Protein AF-A0A2V5VI23-F1 (afdb_monomer_lite)

Foldseek 3Di:
DVPPQPAFDAPQVPPDDQQDQEDPLLVSLLVVLVVDQLVSSLVSCCGHPVLQDLDLDQVSPDQFDQPDCQDLRSVSSLNHLLNLLLSLLSNLLSYDPPRSSNNNSNSNSVNSLVSSVVSCPLPHPSNNVCSVVSNCCNVVSPPRDDDD

Radius of gyration: 15.1 Å; chains: 1; bounding box: 38×32×42 Å

Structure (mmCIF, N/CA/C/O backbone):
data_AF-A0A2V5VI23-F1
#
_entry.id   AF-A0A2V5VI23-F1
#
loop_
_atom_site.group_PDB
_atom_site.id
_atom_site.type_symbol
_atom_site.label_atom_id
_atom_site.label_alt_id
_atom_site.label_comp_id
_atom_site.label_asym_id
_atom_site.label_entity_id
_atom_site.label_seq_id
_atom_site.pdbx_PDB_ins_code
_atom_site.Cartn_x
_atom_site.Cartn_y
_atom_site.Cartn_z
_atom_site.occupancy
_atom_site.B_iso_or_equiv
_atom_site.auth_seq_id
_atom_site.auth_comp_id
_atom_site.auth_asym_id
_atom_site.auth_atom_id
_atom_site.pdbx_PDB_model_num
ATOM 1 N N . LYS A 1 1 ? -19.157 3.782 3.033 1.00 89.44 1 LYS A N 1
ATOM 2 C CA . LYS A 1 1 ? -19.953 2.873 3.896 1.00 89.44 1 LYS A CA 1
ATOM 3 C C . LYS A 1 1 ? -20.856 1.919 3.097 1.00 89.44 1 LYS A C 1
ATOM 5 O O . LYS A 1 1 ? -20.688 0.734 3.285 1.00 89.44 1 LYS A O 1
ATOM 10 N N . LYS A 1 2 ? -21.746 2.365 2.185 1.00 95.31 2 LYS A N 1
ATOM 11 C CA . LYS A 1 2 ? -22.664 1.463 1.431 1.00 95.31 2 LYS A CA 1
ATOM 12 C C . LYS A 1 2 ? -21.991 0.255 0.749 1.00 95.31 2 LYS A C 1
ATOM 14 O O . LYS A 1 2 ? -22.598 -0.804 0.726 1.00 95.31 2 LYS A O 1
ATOM 19 N N . PHE A 1 3 ? -20.805 0.447 0.171 1.00 95.25 3 PHE A N 1
ATOM 20 C CA . PHE A 1 3 ? -20.109 -0.589 -0.598 1.00 95.25 3 PHE A CA 1
ATOM 21 C C . PHE A 1 3 ? -19.237 -1.486 0.293 1.00 95.25 3 PHE A C 1
ATOM 23 O O . PHE A 1 3 ? -19.509 -2.667 0.371 1.00 95.25 3 PHE A O 1
ATOM 30 N N . PHE A 1 4 ? -18.296 -0.897 1.036 1.00 97.81 4 PHE A N 1
ATOM 31 C CA . PHE A 1 4 ? -17.210 -1.633 1.706 1.00 97.81 4 PHE A CA 1
ATOM 32 C C . PHE A 1 4 ? -17.412 -1.926 3.204 1.00 97.81 4 PHE A C 1
ATOM 34 O O . PHE A 1 4 ? -16.613 -2.604 3.835 1.00 97.81 4 PHE A O 1
ATOM 41 N N . LEU A 1 5 ? -18.449 -1.376 3.855 1.00 98.25 5 LEU A N 1
ATOM 42 C CA . LEU A 1 5 ? -18.560 -1.499 5.322 1.00 98.25 5 LEU A CA 1
ATOM 43 C C . LEU A 1 5 ? -18.788 -2.944 5.789 1.00 98.25 5 LEU A C 1
ATOM 45 O O . LEU A 1 5 ? -18.398 -3.285 6.900 1.00 98.25 5 LEU A O 1
ATOM 49 N N . ALA A 1 6 ? -19.457 -3.757 4.972 1.00 98.25 6 ALA A N 1
ATOM 50 C CA . ALA A 1 6 ? -19.799 -5.134 5.313 1.00 98.25 6 ALA A CA 1
ATOM 51 C C . ALA A 1 6 ? -18.728 -6.149 4.886 1.00 98.25 6 ALA A C 1
ATOM 53 O O . ALA A 1 6 ? -18.869 -7.327 5.219 1.00 98.25 6 ALA A O 1
ATOM 54 N N . ASP A 1 7 ? -17.697 -5.703 4.167 1.00 98.44 7 ASP A N 1
ATOM 55 C CA . ASP A 1 7 ? -16.679 -6.578 3.603 1.00 98.44 7 ASP A CA 1
ATOM 56 C C . ASP A 1 7 ? -15.751 -7.099 4.705 1.00 98.44 7 ASP A C 1
ATOM 58 O O . ASP A 1 7 ? -15.461 -6.417 5.695 1.00 98.44 7 ASP A O 1
ATOM 62 N N . LYS A 1 8 ? -15.334 -8.357 4.551 1.00 98.19 8 LYS A N 1
ATOM 63 C CA . LYS A 1 8 ? -14.523 -9.124 5.505 1.00 98.19 8 LYS A CA 1
ATOM 64 C C . LYS A 1 8 ? -13.570 -10.033 4.747 1.00 98.19 8 LYS A C 1
ATOM 66 O O . LYS A 1 8 ? -13.832 -10.338 3.586 1.00 98.19 8 LYS A O 1
ATOM 71 N N . ASP A 1 9 ? -12.521 -10.494 5.425 1.00 97.88 9 ASP A N 1
ATOM 72 C CA . ASP A 1 9 ? -11.604 -11.514 4.902 1.00 97.88 9 ASP A CA 1
ATOM 73 C C . ASP A 1 9 ? -11.100 -11.193 3.485 1.00 97.88 9 ASP A C 1
ATOM 75 O O . ASP A 1 9 ? -11.182 -12.023 2.576 1.00 97.88 9 ASP A O 1
ATOM 79 N N . CYS A 1 10 ? -10.593 -9.970 3.283 1.00 96.94 10 CYS A N 1
ATOM 80 C CA . CYS A 1 10 ? -10.121 -9.526 1.976 1.00 96.94 10 CYS A CA 1
ATOM 81 C C . CYS A 1 10 ? -9.128 -10.564 1.395 1.00 96.94 10 CYS A C 1
ATOM 83 O O . CYS A 1 10 ? -8.260 -11.065 2.129 1.00 96.94 10 CYS A O 1
ATOM 85 N N . PRO A 1 11 ? -9.233 -10.923 0.101 1.00 95.00 11 PRO A N 1
ATOM 86 C CA . PRO A 1 11 ? -8.475 -12.027 -0.485 1.00 95.00 11 PRO A CA 1
ATOM 87 C C . PRO A 1 11 ? -7.046 -11.605 -0.861 1.00 95.00 11 PRO A C 1
ATOM 89 O O . PRO A 1 11 ? -6.632 -11.718 -2.012 1.00 95.00 11 PRO A O 1
ATOM 92 N N . LEU A 1 12 ? -6.266 -11.136 0.118 1.00 94.00 12 LEU A N 1
ATOM 93 C CA . LEU A 1 12 ? -4.908 -10.619 -0.094 1.00 94.00 12 LEU A CA 1
ATOM 94 C C . LEU A 1 12 ? -3.972 -11.652 -0.743 1.00 94.00 12 LEU A C 1
ATOM 96 O O . LEU A 1 12 ? -3.056 -11.288 -1.471 1.00 94.00 12 LEU A O 1
ATOM 100 N N . SER A 1 13 ? -4.221 -12.947 -0.522 1.00 91.94 13 SER A N 1
ATOM 101 C CA . SER A 1 13 ? -3.451 -14.048 -1.115 1.00 91.94 13 SER A CA 1
ATOM 102 C C . SER A 1 13 ? -3.597 -14.173 -2.634 1.00 91.94 13 SER A C 1
ATO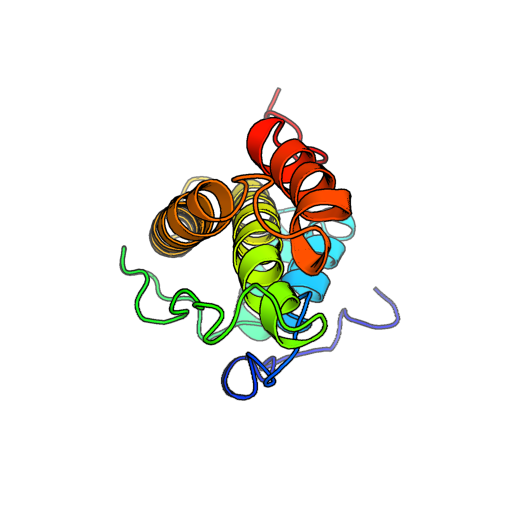M 104 O O . SER A 1 13 ? -2.850 -14.934 -3.245 1.00 91.94 13 SER A O 1
ATOM 106 N N . TYR A 1 14 ? -4.554 -13.470 -3.246 1.00 91.06 14 TYR A N 1
ATOM 107 C CA . TYR A 1 14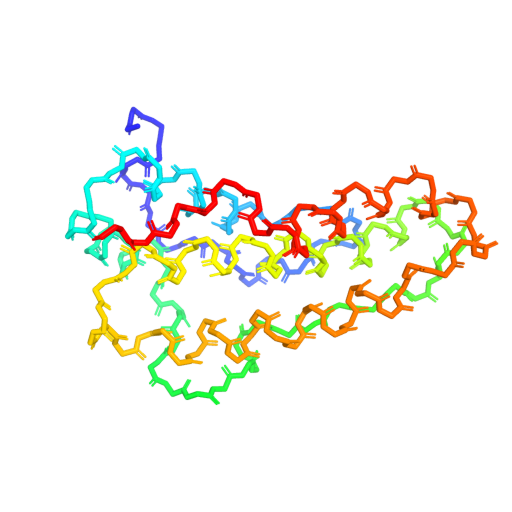 ? -4.703 -13.415 -4.703 1.00 91.06 14 TYR A CA 1
ATOM 108 C C . TYR A 1 14 ? -3.839 -12.313 -5.326 1.00 91.06 14 TYR A C 1
ATOM 110 O O . TYR A 1 14 ? -3.773 -12.212 -6.548 1.00 91.06 14 TYR A O 1
ATOM 118 N N . GLU A 1 15 ? -3.174 -11.500 -4.502 1.00 93.00 15 GLU A N 1
ATOM 119 C CA . GLU A 1 15 ? -2.296 -10.431 -4.946 1.00 93.00 15 GLU A CA 1
ATOM 120 C C . GLU A 1 15 ? -0.805 -10.797 -4.785 1.00 93.00 15 GLU A C 1
ATOM 122 O O . GLU A 1 15 ? -0.426 -11.469 -3.823 1.00 93.00 15 GLU A O 1
ATOM 127 N N . PRO A 1 16 ? 0.086 -10.259 -5.637 1.00 91.94 16 PRO A N 1
ATOM 128 C CA . PRO A 1 16 ? -0.225 -9.500 -6.848 1.00 91.94 16 PRO A CA 1
ATOM 129 C C . PRO A 1 16 ? -0.722 -10.415 -7.983 1.00 91.94 16 PRO A C 1
ATOM 131 O O . PRO A 1 16 ? -0.245 -11.539 -8.148 1.00 91.94 16 PRO A O 1
ATOM 134 N N . SER A 1 17 ? -1.620 -9.908 -8.822 1.00 83.19 17 SER A N 1
ATOM 135 C CA . SER A 1 17 ? -1.746 -10.379 -10.199 1.00 83.19 17 SER A CA 1
ATOM 136 C C . SER A 1 17 ? -0.511 -9.950 -11.005 1.00 83.19 17 SER A C 1
ATOM 138 O O . SER A 1 17 ? 0.203 -9.019 -10.630 1.00 83.19 17 SER A O 1
ATOM 140 N N . GLY A 1 18 ? -0.233 -10.630 -12.120 1.00 82.75 18 GLY A N 1
ATOM 141 C CA . GLY A 1 18 ? 1.007 -10.435 -12.884 1.00 82.75 18 GLY A CA 1
ATOM 142 C C . GLY A 1 18 ? 1.263 -9.010 -13.401 1.00 82.75 18 GLY A C 1
ATOM 143 O O . GLY A 1 18 ? 2.399 -8.707 -13.746 1.00 82.75 18 GLY A O 1
ATOM 144 N N . GLU A 1 19 ? 0.247 -8.143 -13.441 1.00 88.38 19 GLU A N 1
ATOM 145 C CA . GLU A 1 19 ? 0.343 -6.753 -13.920 1.00 88.38 19 GLU A CA 1
ATOM 146 C C . GLU A 1 19 ? -0.346 -5.746 -12.979 1.00 88.38 19 GLU A C 1
ATOM 148 O O . G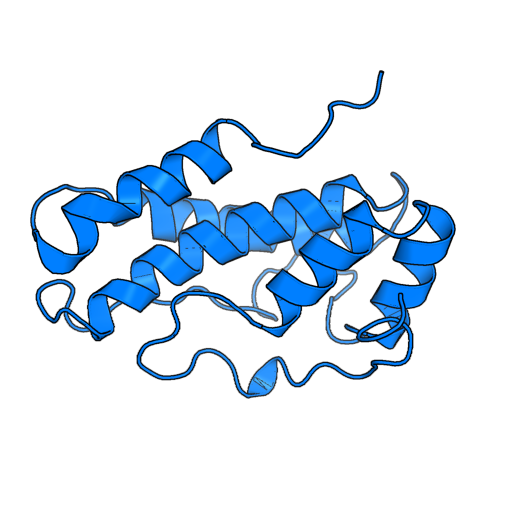LU A 1 19 ? -0.760 -4.664 -13.406 1.00 88.38 19 GLU A O 1
ATOM 153 N N . ASP A 1 20 ? -0.499 -6.102 -11.697 1.00 90.50 20 ASP A N 1
ATOM 154 C CA . ASP A 1 20 ? -1.161 -5.246 -10.712 1.00 90.50 20 ASP A CA 1
ATOM 155 C C . ASP A 1 20 ? -0.433 -3.918 -10.516 1.00 90.50 20 ASP A C 1
ATOM 157 O O . ASP A 1 20 ? 0.778 -3.854 -10.316 1.00 90.50 20 ASP A O 1
ATOM 161 N N . PHE A 1 21 ? -1.228 -2.853 -10.485 1.00 85.81 21 PHE A N 1
ATOM 162 C CA . PHE A 1 21 ? -0.780 -1.484 -10.240 1.00 85.81 21 PHE A CA 1
ATOM 163 C C . PHE A 1 21 ? -1.158 -0.980 -8.836 1.00 85.81 21 PHE A C 1
ATOM 165 O O . PHE A 1 21 ? -0.451 -0.186 -8.210 1.00 85.81 21 PHE A O 1
ATOM 172 N N . LEU A 1 22 ? -2.294 -1.461 -8.325 1.00 93.44 22 LEU A N 1
ATOM 173 C CA . LEU A 1 22 ? -2.811 -1.213 -6.982 1.00 93.44 22 LEU A CA 1
ATOM 174 C C . LEU A 1 22 ? -3.166 -2.549 -6.341 1.00 93.44 22 LEU A C 1
ATOM 176 O O . LEU A 1 22 ? -3.566 -3.477 -7.032 1.00 93.44 22 LEU A O 1
ATOM 180 N N . SER A 1 23 ? -3.087 -2.598 -5.016 1.00 96.56 23 SER A N 1
ATOM 181 C CA . SER A 1 23 ? -3.678 -3.662 -4.204 1.00 96.56 23 SER A CA 1
ATOM 182 C C . SER A 1 23 ? -5.150 -3.329 -3.935 1.00 96.56 23 SER A C 1
ATOM 184 O O . SER A 1 23 ? -5.394 -2.327 -3.255 1.00 96.56 23 SER A O 1
ATOM 186 N N . PRO A 1 24 ? -6.134 -4.105 -4.434 1.00 96.12 24 PRO A N 1
ATOM 187 C CA . PRO A 1 24 ? -7.540 -3.899 -4.092 1.00 96.12 24 PRO A CA 1
ATOM 188 C C . PRO A 1 24 ? -7.797 -3.911 -2.581 1.00 96.12 24 PRO A C 1
ATOM 190 O O . PRO A 1 24 ? -8.466 -3.007 -2.079 1.00 96.12 24 PRO A O 1
ATOM 193 N N . CYS A 1 25 ? -7.201 -4.860 -1.847 1.00 97.62 25 CYS A N 1
ATOM 194 C CA . CYS A 1 25 ? -7.333 -4.943 -0.392 1.00 97.62 25 CYS A CA 1
ATOM 195 C C . CYS A 1 25 ? -6.848 -3.661 0.303 1.00 97.62 25 CYS A C 1
ATOM 197 O O . CYS A 1 25 ? -7.565 -3.055 1.103 1.00 97.62 25 CYS A O 1
ATOM 199 N N . LEU A 1 26 ? -5.625 -3.215 -0.002 1.00 98.00 26 LEU A N 1
ATOM 200 C CA . LEU A 1 26 ? -5.063 -2.031 0.649 1.00 98.00 26 LEU A CA 1
ATOM 201 C C . LEU A 1 26 ? -5.739 -0.739 0.186 1.00 98.00 26 LEU A C 1
ATOM 203 O O . LEU A 1 26 ? -5.867 0.185 0.987 1.00 98.00 26 LEU A O 1
ATOM 207 N N . ALA A 1 27 ? -6.210 -0.671 -1.061 1.00 97.62 27 ALA A N 1
ATOM 208 C CA . ALA A 1 27 ? -6.961 0.475 -1.566 1.00 97.62 27 ALA A CA 1
ATOM 209 C C . ALA A 1 27 ? -8.302 0.633 -0.848 1.00 97.62 27 ALA A C 1
ATOM 211 O O . ALA A 1 27 ? -8.675 1.746 -0.472 1.00 97.62 27 ALA A O 1
ATOM 212 N N . GLU A 1 28 ? -9.008 -0.469 -0.603 1.00 98.44 28 GLU A N 1
ATOM 213 C CA . GLU A 1 28 ? -10.248 -0.448 0.163 1.00 98.44 28 GLU A CA 1
ATOM 214 C C . GLU A 1 28 ? -10.005 -0.003 1.608 1.00 98.44 28 GLU A C 1
ATOM 216 O O . GLU A 1 28 ? -10.671 0.918 2.093 1.00 98.44 28 GLU A O 1
ATOM 221 N N . ALA A 1 29 ? -8.997 -0.573 2.273 1.00 98.56 29 ALA A N 1
ATOM 222 C CA . ALA A 1 29 ? -8.619 -0.164 3.621 1.00 98.56 29 ALA A CA 1
ATOM 223 C C . ALA A 1 29 ? -8.183 1.316 3.688 1.00 98.56 29 ALA A C 1
ATOM 225 O O . ALA A 1 29 ? -8.595 2.037 4.604 1.00 98.56 29 ALA A O 1
ATOM 226 N N . ASP A 1 30 ? -7.420 1.811 2.704 1.00 97.94 30 ASP A N 1
ATOM 227 C CA . ASP A 1 30 ? -7.002 3.218 2.625 1.00 97.94 30 ASP A CA 1
ATOM 228 C C . ASP A 1 30 ? -8.180 4.179 2.380 1.00 97.94 30 ASP A C 1
ATOM 230 O O . ASP A 1 30 ? -8.204 5.295 2.908 1.00 97.94 30 ASP A O 1
ATOM 234 N N . VAL A 1 31 ? -9.199 3.760 1.627 1.00 97.38 31 VAL A N 1
ATOM 235 C CA . VAL A 1 31 ? -10.442 4.532 1.490 1.00 97.38 31 VAL A CA 1
ATOM 236 C C . VAL A 1 31 ? -11.228 4.506 2.798 1.00 97.38 31 VAL A C 1
ATOM 238 O O . VAL A 1 31 ? -11.692 5.552 3.262 1.00 97.38 31 VAL A O 1
ATOM 241 N N . MET A 1 32 ? -11.367 3.339 3.425 1.00 98.44 32 MET A N 1
ATOM 242 C CA . MET A 1 32 ? -12.198 3.174 4.616 1.00 98.44 32 MET A CA 1
ATOM 243 C C . MET A 1 32 ? -11.639 3.903 5.840 1.00 98.44 32 MET A C 1
ATOM 245 O O . MET A 1 32 ? -12.435 4.465 6.597 1.00 98.44 32 MET A O 1
ATOM 249 N N . ARG A 1 33 ? -10.313 4.063 5.975 1.00 97.62 33 ARG A N 1
ATOM 250 C CA . ARG A 1 33 ? -9.739 4.944 7.016 1.00 97.62 33 ARG A CA 1
ATOM 251 C C . ARG A 1 33 ? -10.134 6.417 6.884 1.00 97.62 33 ARG A C 1
ATOM 253 O O . ARG A 1 33 ? -10.041 7.160 7.853 1.00 97.62 33 ARG A O 1
ATOM 260 N N . ARG A 1 34 ? -10.538 6.869 5.689 1.00 95.88 34 ARG A N 1
ATOM 261 C CA . ARG A 1 34 ? -10.979 8.256 5.433 1.00 95.88 34 ARG A CA 1
ATOM 262 C C . ARG A 1 34 ? -12.476 8.436 5.690 1.00 95.88 34 ARG A C 1
ATOM 264 O O . ARG A 1 34 ? -12.954 9.564 5.756 1.00 95.88 34 ARG A O 1
ATOM 271 N N . VAL A 1 35 ? -13.218 7.332 5.779 1.00 96.88 35 VAL A N 1
ATOM 272 C CA . VAL A 1 35 ? -14.684 7.302 5.886 1.00 96.88 35 VAL A CA 1
ATOM 273 C C . VAL A 1 35 ? -15.146 6.983 7.307 1.00 96.88 35 VAL A C 1
ATOM 275 O O . VAL A 1 35 ? -16.208 7.450 7.723 1.00 96.88 35 VAL A O 1
ATOM 278 N N . LEU A 1 36 ? -14.394 6.154 8.030 1.00 97.31 36 LEU A N 1
ATOM 279 C CA . LEU A 1 36 ? -14.708 5.721 9.389 1.00 97.31 36 LEU A CA 1
ATOM 280 C C . LEU A 1 36 ? -13.958 6.565 10.423 1.00 97.31 36 LEU A C 1
ATOM 282 O O . LEU A 1 36 ? -12.863 7.061 10.166 1.00 97.31 36 LEU A O 1
ATOM 286 N N . PHE A 1 37 ? -14.535 6.699 11.618 1.00 95.94 37 PHE A N 1
ATOM 287 C CA . PHE A 1 37 ? -13.795 7.254 12.753 1.00 95.94 37 PHE A CA 1
ATOM 288 C C . PHE A 1 37 ? -12.686 6.284 13.193 1.00 95.94 37 PHE A C 1
ATOM 290 O O . PHE A 1 37 ? -12.871 5.077 13.044 1.00 95.94 37 PHE A O 1
ATOM 297 N N . PRO A 1 38 ? -11.572 6.754 13.790 1.00 94.75 38 PRO A N 1
ATOM 298 C CA . PRO A 1 38 ? -10.405 5.910 14.079 1.00 94.75 38 PRO A CA 1
ATOM 299 C C . PRO A 1 38 ? -10.712 4.608 14.837 1.00 94.75 38 PRO A C 1
ATOM 301 O O . PRO A 1 38 ? -10.241 3.541 14.453 1.00 94.75 38 PRO A O 1
ATOM 304 N N . ALA A 1 39 ? -11.557 4.665 15.872 1.00 96.06 39 ALA A N 1
ATOM 305 C CA . ALA A 1 39 ? -11.950 3.474 16.630 1.00 96.06 39 ALA A CA 1
ATOM 306 C C . ALA A 1 39 ? -12.809 2.498 15.800 1.00 96.06 39 ALA A C 1
ATOM 308 O O . ALA A 1 39 ? -12.585 1.292 15.843 1.00 96.06 39 ALA A O 1
ATOM 309 N N . GLU A 1 40 ? -13.753 3.019 15.005 1.00 98.00 40 GLU A N 1
ATOM 310 C CA . GLU A 1 40 ? -14.583 2.223 14.085 1.00 98.00 40 GLU A CA 1
ATOM 311 C C . GLU A 1 40 ? -13.710 1.571 13.001 1.00 98.00 40 GLU A C 1
ATOM 313 O O . GLU A 1 40 ? -13.870 0.388 12.710 1.00 98.00 40 GLU A O 1
ATOM 318 N N . PHE A 1 41 ? -12.742 2.314 12.455 1.00 98.56 41 PHE A N 1
ATOM 319 C CA . PHE A 1 41 ? -11.782 1.814 11.475 1.00 98.56 41 PHE A CA 1
ATOM 320 C C . PHE A 1 41 ? -10.909 0.696 12.044 1.00 98.56 41 PHE A C 1
ATOM 322 O O . PHE A 1 41 ? -10.759 -0.335 11.399 1.00 98.56 41 PHE A O 1
ATOM 329 N N . ALA A 1 42 ? -10.359 0.863 13.249 1.00 98.38 42 ALA A N 1
ATOM 330 C CA . ALA A 1 42 ? -9.496 -0.144 13.859 1.00 98.38 42 ALA A CA 1
ATOM 331 C C . ALA A 1 42 ? -10.227 -1.483 14.062 1.00 98.38 42 ALA A C 1
ATOM 333 O O . ALA A 1 42 ? -9.646 -2.541 13.788 1.00 98.38 42 ALA A O 1
ATOM 334 N N . SER A 1 43 ? -11.494 -1.436 14.493 1.00 98.38 43 SER A N 1
ATOM 335 C CA . SER A 1 43 ? -12.364 -2.612 14.601 1.00 98.38 43 SER A CA 1
ATOM 336 C C . SER A 1 43 ? -12.692 -3.208 13.234 1.00 98.38 43 SER A C 1
ATOM 338 O O . SER A 1 43 ? -12.484 -4.402 13.040 1.00 98.38 43 SER A O 1
ATOM 340 N N . TRP A 1 44 ? -13.125 -2.389 12.272 1.00 98.69 44 TRP A N 1
ATOM 341 C CA . TRP A 1 44 ? -13.448 -2.845 10.917 1.00 98.69 44 TRP A CA 1
ATOM 342 C C . TRP A 1 44 ? -12.240 -3.494 10.229 1.00 98.69 44 TRP A C 1
ATOM 344 O O . TRP A 1 44 ? -12.353 -4.597 9.707 1.00 98.69 44 TRP A O 1
ATOM 354 N N . LEU A 1 45 ? -11.052 -2.889 10.323 1.00 98.75 45 LEU A N 1
ATOM 355 C CA . LEU A 1 45 ? -9.821 -3.411 9.724 1.00 98.75 45 LEU A CA 1
ATOM 356 C C . LEU A 1 45 ? -9.453 -4.791 10.282 1.00 98.75 45 LEU A C 1
ATOM 358 O O . LEU A 1 45 ? -8.849 -5.592 9.579 1.00 98.75 45 LEU A O 1
ATOM 362 N N . LYS A 1 46 ? -9.800 -5.080 11.543 1.00 98.38 46 LYS A N 1
ATOM 363 C CA . LYS A 1 46 ? -9.547 -6.398 12.143 1.00 98.38 46 LYS A CA 1
ATOM 364 C C . LYS A 1 46 ? -10.387 -7.493 11.477 1.00 98.38 46 LYS A C 1
ATOM 366 O O . LYS A 1 46 ? -9.908 -8.612 11.352 1.00 98.38 46 LYS A O 1
ATOM 371 N N . GLU A 1 47 ? -11.618 -7.175 11.081 1.00 98.44 47 GLU A N 1
ATOM 372 C CA . GLU A 1 47 ? -12.510 -8.100 10.370 1.00 98.44 47 GLU A CA 1
ATOM 373 C C . GLU A 1 47 ? -12.206 -8.147 8.867 1.00 98.44 47 GLU A C 1
ATOM 375 O O . GLU A 1 47 ? -12.288 -9.205 8.249 1.00 98.44 47 GLU A O 1
ATOM 380 N N . PHE A 1 48 ? -11.831 -7.010 8.281 1.00 98.69 48 PHE A N 1
ATOM 381 C CA . PHE A 1 48 ? -11.531 -6.898 6.858 1.00 98.69 48 PHE A CA 1
ATOM 382 C C . PHE A 1 48 ? -10.177 -7.509 6.479 1.00 98.69 48 PHE A C 1
ATOM 384 O O . PHE A 1 48 ? -10.090 -8.245 5.501 1.00 98.69 48 PHE A O 1
ATOM 391 N N . MET A 1 49 ? -9.131 -7.248 7.268 1.00 98.06 49 MET A N 1
ATOM 392 C CA . MET A 1 49 ? -7.772 -7.751 7.042 1.00 98.06 49 MET A CA 1
ATOM 393 C C . MET A 1 49 ? -7.230 -8.478 8.283 1.00 98.06 49 MET A C 1
ATOM 395 O O . MET A 1 49 ? -6.303 -7.989 8.942 1.00 98.06 49 MET A O 1
ATOM 399 N N . PRO A 1 50 ? -7.771 -9.661 8.628 1.00 96.81 50 PRO A N 1
ATOM 400 C CA . PRO A 1 50 ? -7.289 -10.442 9.768 1.00 96.81 50 PRO A CA 1
ATOM 401 C C . PRO A 1 50 ? -5.851 -10.958 9.589 1.00 96.81 50 PRO A C 1
ATOM 403 O O . PRO A 1 50 ? -5.248 -11.430 10.550 1.00 96.81 50 PRO A O 1
ATOM 406 N N . GLN A 1 51 ? -5.293 -10.871 8.378 1.00 95.44 51 GLN A N 1
ATOM 407 C CA . GLN A 1 51 ? -3.952 -11.349 8.042 1.00 95.44 51 GLN A CA 1
ATOM 408 C C . GLN A 1 51 ? -2.836 -10.397 8.499 1.00 95.44 51 GLN A C 1
ATOM 410 O O . GLN A 1 51 ? -1.677 -10.805 8.498 1.00 95.44 51 GLN A O 1
ATOM 415 N N . ILE A 1 52 ? -3.152 -9.151 8.888 1.00 97.56 52 ILE A N 1
ATOM 416 C CA . ILE A 1 52 ? -2.146 -8.199 9.384 1.00 97.56 52 ILE A CA 1
ATOM 417 C C . ILE A 1 52 ? -1.598 -8.714 10.727 1.00 97.56 52 ILE A C 1
ATOM 419 O O . ILE A 1 52 ? -2.354 -8.782 11.704 1.00 97.56 52 ILE A O 1
ATOM 423 N N . PRO A 1 53 ? -0.300 -9.046 10.823 1.00 97.12 53 PRO A N 1
ATOM 424 C CA . PRO A 1 53 ? 0.259 -9.597 12.042 1.00 97.12 53 PRO A CA 1
ATOM 425 C C . PRO A 1 53 ? 0.483 -8.512 13.099 1.00 97.12 53 PRO A C 1
ATOM 427 O O . PRO A 1 53 ? 0.495 -7.311 12.832 1.00 97.12 53 PRO A O 1
ATOM 430 N N . THR A 1 54 ? 0.694 -8.954 14.335 1.00 95.94 54 THR A N 1
ATOM 431 C CA . THR A 1 54 ? 1.080 -8.098 15.470 1.00 95.94 54 THR A CA 1
ATOM 432 C C . THR A 1 54 ? 2.582 -8.138 15.759 1.00 95.94 54 THR A C 1
ATOM 434 O O . THR A 1 54 ? 3.070 -7.457 16.657 1.00 95.94 54 THR A O 1
ATOM 437 N N . THR A 1 55 ? 3.332 -8.940 15.003 1.00 93.50 55 THR A N 1
ATOM 438 C CA . THR A 1 55 ? 4.794 -9.015 15.055 1.00 93.50 55 THR A CA 1
ATOM 439 C C . THR A 1 55 ? 5.416 -8.074 14.025 1.00 93.50 55 THR A C 1
ATOM 441 O O . THR A 1 55 ? 4.869 -7.950 12.933 1.00 93.50 55 THR A O 1
ATOM 444 N N . PRO A 1 56 ? 6.571 -7.449 14.307 1.00 88.06 56 PRO A N 1
ATOM 445 C CA . PRO A 1 56 ? 7.223 -6.502 13.400 1.00 88.06 56 PRO A CA 1
ATOM 446 C C . PRO A 1 56 ? 7.945 -7.213 12.238 1.00 88.06 56 PRO A C 1
ATOM 448 O O . PRO A 1 56 ? 9.166 -7.142 12.124 1.00 88.06 56 PRO A O 1
ATOM 451 N N . ASN A 1 57 ? 7.208 -7.932 11.390 1.00 89.38 57 ASN A N 1
ATOM 452 C CA . ASN A 1 57 ? 7.723 -8.567 10.177 1.00 89.38 57 ASN A CA 1
ATOM 453 C C . ASN A 1 57 ? 6.987 -8.055 8.929 1.00 89.38 57 ASN A C 1
ATOM 455 O O . ASN A 1 57 ? 5.852 -7.586 9.006 1.00 89.38 57 ASN A O 1
ATOM 459 N N . ALA A 1 58 ? 7.663 -8.128 7.781 1.00 92.94 58 ALA A N 1
ATOM 460 C CA . ALA A 1 58 ? 7.107 -7.745 6.481 1.00 92.94 58 ALA A CA 1
ATOM 461 C C . ALA A 1 58 ? 6.688 -8.958 5.630 1.00 92.94 58 ALA A C 1
ATOM 463 O O . ALA A 1 58 ? 6.028 -8.795 4.612 1.00 92.94 58 ALA A O 1
ATOM 464 N N . ASP A 1 59 ? 7.031 -10.180 6.051 1.00 91.75 59 ASP A N 1
ATOM 465 C CA . ASP A 1 59 ? 6.895 -11.396 5.232 1.00 91.75 59 ASP A CA 1
ATOM 466 C C . ASP A 1 59 ? 5.442 -11.742 4.869 1.00 91.75 59 ASP A C 1
ATOM 468 O O . ASP A 1 59 ? 5.196 -12.430 3.881 1.00 91.75 59 ASP A O 1
ATOM 472 N N . TRP A 1 60 ? 4.471 -11.240 5.640 1.00 94.50 60 TRP A N 1
ATOM 473 C CA . TRP A 1 60 ? 3.041 -11.426 5.376 1.00 94.50 60 TRP A CA 1
ATOM 474 C C . TRP A 1 60 ? 2.561 -10.704 4.105 1.00 94.50 60 TRP A C 1
ATOM 476 O O . TRP A 1 60 ? 1.533 -11.084 3.547 1.00 94.50 60 TRP A O 1
ATOM 486 N N . LEU A 1 61 ? 3.303 -9.694 3.634 1.00 96.31 61 LEU A N 1
ATOM 487 C CA . LEU A 1 61 ? 3.075 -9.013 2.363 1.00 96.31 61 LEU A CA 1
ATOM 488 C C . LEU A 1 61 ? 4.427 -8.655 1.738 1.00 96.31 61 LEU A C 1
ATOM 490 O O . LEU A 1 61 ? 5.006 -7.599 1.983 1.00 96.31 61 LEU A O 1
ATOM 494 N N . SER A 1 62 ? 4.944 -9.583 0.939 1.00 95.06 62 SER A N 1
ATOM 495 C CA . SER A 1 62 ? 6.257 -9.444 0.311 1.00 95.06 62 SER A CA 1
ATOM 496 C C . SER A 1 62 ? 6.274 -8.370 -0.783 1.00 95.06 62 SER A C 1
ATOM 498 O O . SER A 1 62 ? 5.290 -8.153 -1.497 1.00 95.06 62 SER A O 1
ATOM 500 N N . VAL A 1 63 ? 7.434 -7.728 -0.947 1.00 96.06 63 VAL A N 1
ATOM 501 C CA . VAL A 1 63 ? 7.691 -6.800 -2.057 1.00 96.06 63 VAL A CA 1
ATOM 502 C C . VAL A 1 63 ? 7.631 -7.525 -3.396 1.00 96.06 63 VAL A C 1
ATOM 504 O O . VAL A 1 63 ? 7.968 -8.705 -3.498 1.00 96.06 63 VAL A O 1
ATOM 507 N N . THR A 1 64 ? 7.222 -6.803 -4.429 1.00 92.94 64 THR A N 1
ATOM 508 C CA . THR A 1 64 ? 7.228 -7.292 -5.808 1.00 92.94 64 THR A CA 1
ATOM 509 C C . THR A 1 64 ? 8.457 -6.771 -6.536 1.00 92.94 64 THR A C 1
ATOM 511 O O . THR A 1 64 ? 9.010 -5.741 -6.164 1.00 92.94 64 THR A O 1
ATOM 514 N N . VAL A 1 65 ? 8.910 -7.477 -7.565 1.00 89.31 65 VAL A N 1
ATOM 515 C CA . VAL A 1 65 ? 9.988 -7.013 -8.445 1.00 89.31 65 VAL A CA 1
ATOM 516 C C . VAL A 1 65 ? 9.508 -7.223 -9.867 1.00 89.31 65 VAL A C 1
ATOM 518 O O . VAL A 1 65 ? 9.069 -8.331 -10.186 1.00 89.31 65 VAL A O 1
ATOM 521 N N . SER A 1 66 ? 9.560 -6.184 -10.702 1.00 91.44 66 SER A N 1
ATOM 522 C CA . SER A 1 66 ? 9.277 -6.359 -12.124 1.00 91.44 66 SER A CA 1
ATOM 523 C C . SER A 1 66 ? 10.328 -7.287 -12.751 1.00 91.44 66 SER A C 1
ATOM 525 O O . SER A 1 66 ? 11.524 -6.995 -12.661 1.00 91.44 66 SER A O 1
ATOM 527 N N . PRO A 1 67 ? 9.929 -8.411 -13.376 1.00 91.81 67 PRO A N 1
ATOM 528 C CA . PRO A 1 67 ? 10.877 -9.282 -14.064 1.00 91.81 67 PRO A CA 1
ATOM 529 C C . PRO A 1 67 ? 11.404 -8.664 -15.370 1.00 91.81 67 PRO A C 1
ATOM 531 O O . PRO A 1 67 ? 12.467 -9.071 -15.832 1.00 91.81 67 PRO A O 1
ATOM 534 N N . ASP A 1 68 ? 10.688 -7.691 -15.943 1.00 92.31 68 ASP A N 1
ATOM 535 C CA . ASP A 1 68 ? 11.114 -6.904 -17.103 1.00 92.31 68 ASP A CA 1
ATOM 536 C C . ASP A 1 68 ? 10.564 -5.466 -16.993 1.00 92.31 68 ASP A C 1
ATOM 538 O O . ASP A 1 68 ? 9.413 -5.208 -17.351 1.00 92.31 68 ASP A O 1
ATOM 542 N N . PRO A 1 69 ? 11.357 -4.507 -16.484 1.00 87.81 69 PRO A N 1
ATOM 543 C CA . PRO A 1 69 ? 10.944 -3.106 -16.361 1.00 87.81 69 PRO A CA 1
ATOM 544 C C . PRO A 1 69 ? 10.733 -2.373 -17.697 1.00 87.81 69 PRO A C 1
ATOM 546 O O . PRO A 1 69 ? 10.204 -1.261 -17.693 1.00 87.81 69 PRO A O 1
ATOM 549 N N . SER A 1 70 ? 11.150 -2.964 -18.823 1.00 90.00 70 SER A N 1
ATOM 550 C CA . SER A 1 70 ? 10.911 -2.426 -20.168 1.00 90.00 70 SER A CA 1
ATOM 551 C C . SER A 1 70 ? 9.596 -2.910 -20.782 1.00 90.00 70 SER A C 1
ATOM 553 O O . SER A 1 70 ? 9.142 -2.355 -21.782 1.00 90.00 70 SER A O 1
ATOM 555 N N . ASP A 1 71 ? 8.952 -3.914 -20.181 1.00 93.69 71 ASP A N 1
ATOM 556 C CA . ASP A 1 71 ? 7.613 -4.334 -20.570 1.00 93.69 71 ASP A CA 1
ATOM 557 C C . ASP A 1 71 ? 6.558 -3.433 -19.892 1.00 93.69 71 ASP A C 1
ATOM 559 O O . ASP A 1 71 ? 6.554 -3.278 -18.664 1.00 93.69 71 ASP A O 1
ATOM 563 N N . PRO A 1 72 ? 5.618 -2.848 -20.660 1.00 86.88 72 PRO A N 1
ATOM 564 C CA . PRO A 1 72 ? 4.664 -1.874 -20.136 1.00 86.88 72 PRO A CA 1
ATOM 565 C C . PRO A 1 72 ? 3.668 -2.442 -19.119 1.00 86.88 72 PRO A C 1
ATOM 567 O O . PRO A 1 72 ? 3.096 -1.671 -18.355 1.00 86.88 72 PRO A O 1
ATOM 570 N N . LYS A 1 73 ? 3.439 -3.759 -19.091 1.00 90.00 73 LYS A N 1
ATOM 571 C CA . LYS A 1 73 ? 2.567 -4.412 -18.106 1.00 90.00 73 LYS A CA 1
ATOM 572 C C . LYS A 1 73 ? 3.342 -4.778 -16.851 1.00 90.00 73 LYS A C 1
ATOM 574 O O . LYS A 1 73 ? 2.858 -4.575 -15.742 1.00 90.00 73 LYS A O 1
ATOM 579 N N . LEU A 1 74 ? 4.550 -5.307 -17.016 1.00 91.62 74 LEU A N 1
ATOM 580 C CA . LEU A 1 74 ? 5.358 -5.788 -15.896 1.00 91.62 74 LEU A CA 1
ATOM 581 C C . LEU A 1 74 ? 5.944 -4.631 -15.076 1.00 91.62 74 LEU A C 1
ATOM 583 O O . LEU A 1 74 ? 6.021 -4.734 -13.850 1.00 91.62 74 LEU A O 1
ATOM 587 N N . ALA A 1 75 ? 6.226 -3.486 -15.709 1.00 90.69 75 ALA A N 1
ATOM 588 C CA . ALA A 1 75 ? 6.605 -2.243 -15.029 1.00 90.69 75 ALA A CA 1
ATOM 589 C C . ALA A 1 75 ? 5.573 -1.766 -13.981 1.00 90.69 75 ALA A C 1
ATOM 591 O O . ALA A 1 75 ? 5.917 -1.012 -13.067 1.00 90.69 75 ALA A O 1
ATOM 592 N N . HIS A 1 76 ? 4.313 -2.220 -14.047 1.00 92.69 76 HIS A N 1
ATOM 593 C CA . HIS A 1 76 ? 3.312 -1.919 -13.019 1.00 92.69 76 HIS A CA 1
ATOM 594 C C . HIS A 1 76 ? 3.711 -2.426 -11.628 1.00 92.69 76 HIS A C 1
ATOM 596 O O . HIS A 1 76 ? 3.409 -1.761 -10.635 1.00 92.69 76 HIS A O 1
ATOM 602 N N . LEU A 1 77 ? 4.434 -3.549 -11.543 1.00 93.19 77 LEU A N 1
ATOM 603 C CA . LEU A 1 77 ? 4.821 -4.164 -10.271 1.00 93.19 77 LEU A CA 1
ATOM 604 C C . LEU A 1 77 ? 5.768 -3.282 -9.446 1.00 93.19 77 LEU A C 1
ATOM 606 O O . LEU A 1 77 ? 5.778 -3.373 -8.215 1.00 93.19 77 LEU A O 1
ATOM 610 N N . ASP A 1 78 ? 6.522 -2.396 -10.093 1.00 90.12 78 ASP A N 1
ATOM 611 C CA . ASP A 1 78 ? 7.352 -1.408 -9.402 1.00 90.12 78 ASP A CA 1
ATOM 612 C C . ASP A 1 78 ? 6.487 -0.303 -8.778 1.00 90.12 78 ASP A C 1
ATOM 614 O O . ASP A 1 78 ? 6.695 0.110 -7.632 1.00 90.12 78 ASP A O 1
ATOM 618 N N . GLY A 1 79 ? 5.437 0.115 -9.489 1.00 92.62 79 GLY A N 1
ATOM 619 C CA . GLY A 1 79 ? 4.437 1.053 -8.980 1.00 92.62 79 GLY A CA 1
ATOM 620 C C . GLY A 1 79 ? 3.568 0.478 -7.882 1.00 92.62 79 GLY A C 1
ATOM 621 O O . GLY A 1 79 ? 3.199 1.203 -6.957 1.00 92.62 79 GLY A O 1
ATOM 622 N N . LEU A 1 80 ? 3.293 -0.824 -7.940 1.00 96.12 80 LEU A N 1
ATOM 623 C CA . LEU A 1 80 ? 2.570 -1.532 -6.897 1.00 96.12 80 LEU A CA 1
ATOM 624 C C . LEU A 1 80 ? 3.282 -1.410 -5.550 1.00 96.12 80 LEU A C 1
ATOM 626 O O . LEU A 1 80 ? 2.632 -1.168 -4.538 1.00 96.12 80 LEU A O 1
ATOM 630 N N . ASN A 1 81 ? 4.614 -1.501 -5.512 1.00 96.81 81 ASN A N 1
ATOM 631 C CA . ASN A 1 81 ? 5.354 -1.264 -4.272 1.00 96.81 81 ASN A CA 1
ATOM 632 C C . ASN A 1 81 ? 5.131 0.161 -3.741 1.00 96.81 81 ASN A C 1
ATOM 634 O O . ASN A 1 81 ? 4.846 0.341 -2.558 1.00 96.81 81 ASN A O 1
ATOM 638 N N . LEU A 1 82 ? 5.210 1.181 -4.602 1.00 96.50 82 LEU A N 1
ATOM 639 C CA . LEU A 1 82 ? 4.987 2.571 -4.188 1.00 96.50 82 LEU A CA 1
ATOM 640 C C . LEU A 1 82 ? 3.563 2.791 -3.661 1.00 96.50 82 LEU A C 1
ATOM 642 O O . LEU A 1 82 ? 3.378 3.425 -2.619 1.00 96.50 82 LEU A O 1
ATOM 646 N N . SER A 1 83 ? 2.558 2.259 -4.361 1.00 96.44 83 SER A N 1
ATOM 647 C CA . SER A 1 83 ? 1.157 2.401 -3.970 1.00 96.44 83 SER A CA 1
ATOM 648 C C . SER A 1 83 ? 0.854 1.643 -2.676 1.00 96.44 83 SER A C 1
ATOM 650 O O . SER A 1 83 ? 0.229 2.212 -1.778 1.00 96.44 83 SER A O 1
ATOM 652 N N . ARG A 1 84 ? 1.366 0.414 -2.514 1.00 97.75 84 ARG A N 1
ATOM 653 C CA . ARG A 1 84 ? 1.266 -0.359 -1.266 1.00 97.75 84 ARG A CA 1
ATOM 654 C C . ARG A 1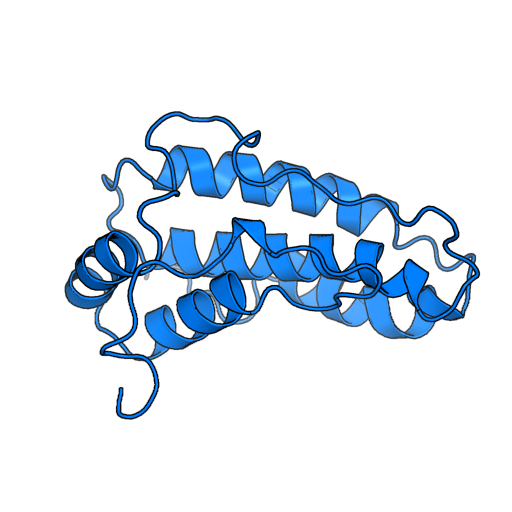 84 ? 1.904 0.376 -0.099 1.00 97.75 84 ARG A C 1
ATOM 656 O O . ARG A 1 84 ? 1.249 0.531 0.925 1.00 97.75 84 ARG A O 1
ATOM 663 N N . ALA A 1 85 ? 3.127 0.884 -0.253 1.00 98.06 85 ALA A N 1
ATOM 664 C CA . ALA A 1 85 ? 3.799 1.640 0.803 1.00 98.06 85 ALA A CA 1
ATOM 665 C C . ALA A 1 85 ? 2.968 2.851 1.252 1.00 98.06 85 ALA A C 1
ATOM 667 O O . ALA A 1 85 ? 2.747 3.045 2.446 1.00 98.06 85 ALA A O 1
ATOM 668 N N . TRP A 1 86 ? 2.442 3.627 0.299 1.00 97.62 86 TRP A N 1
ATOM 669 C CA . TRP A 1 86 ? 1.642 4.814 0.602 1.00 97.62 86 TRP A CA 1
ATOM 670 C C . TRP A 1 86 ? 0.340 4.465 1.335 1.00 97.62 86 TRP A C 1
ATOM 672 O O . TRP A 1 86 ? -0.003 5.100 2.334 1.00 97.62 86 TRP A O 1
ATOM 682 N N . MET A 1 87 ? -0.363 3.427 0.878 1.00 98.06 87 MET A N 1
ATOM 683 C CA . MET A 1 87 ? -1.603 2.969 1.509 1.00 98.06 87 MET A CA 1
ATOM 684 C C . MET A 1 87 ? -1.352 2.358 2.892 1.00 98.06 87 MET A C 1
ATOM 686 O O . MET A 1 87 ? -2.111 2.633 3.816 1.00 98.06 87 MET A O 1
ATOM 690 N N . LEU A 1 88 ? -0.269 1.596 3.078 1.00 98.38 88 LEU A N 1
ATOM 691 C CA . LEU A 1 88 ? 0.123 1.037 4.378 1.00 98.38 88 LEU A CA 1
ATOM 692 C C . LEU A 1 88 ? 0.446 2.138 5.399 1.00 98.38 88 LEU A C 1
ATOM 694 O O . LEU A 1 88 ? -0.009 2.058 6.542 1.00 98.38 88 LEU A O 1
ATOM 698 N N . GLU A 1 89 ? 1.163 3.194 4.997 1.00 98.00 89 GLU A N 1
ATOM 699 C CA . GLU A 1 89 ? 1.389 4.374 5.847 1.00 98.00 89 GLU A CA 1
ATOM 700 C C . GLU A 1 89 ? 0.069 5.065 6.204 1.00 98.00 89 GLU A C 1
ATOM 702 O O . GLU A 1 89 ? -0.161 5.422 7.363 1.00 98.00 89 GLU A O 1
ATOM 707 N N . GLY A 1 90 ? -0.834 5.188 5.229 1.00 97.69 90 GLY A N 1
ATOM 708 C CA . GLY A 1 90 ? -2.183 5.695 5.439 1.00 97.69 90 GLY A CA 1
ATOM 709 C C . GLY A 1 90 ? -2.947 4.882 6.482 1.00 97.69 90 GLY A C 1
ATOM 710 O O . GLY A 1 90 ? -3.426 5.441 7.470 1.00 97.69 90 GLY A O 1
ATOM 711 N N . ILE A 1 91 ? -3.042 3.568 6.295 1.00 98.19 91 ILE A N 1
ATOM 712 C CA . ILE A 1 91 ? -3.733 2.639 7.199 1.00 98.19 91 ILE A CA 1
ATOM 713 C C . ILE A 1 91 ? -3.146 2.723 8.611 1.00 98.19 91 ILE A C 1
ATOM 715 O O . ILE A 1 91 ? -3.893 2.921 9.568 1.00 98.19 91 ILE A O 1
ATOM 719 N N . SER A 1 92 ? -1.818 2.652 8.742 1.00 97.69 92 SER A N 1
ATOM 720 C CA . SER A 1 92 ? -1.123 2.741 10.034 1.00 97.69 92 SER A CA 1
ATOM 721 C C . SER A 1 92 ? -1.410 4.064 10.756 1.00 97.69 92 SER A C 1
ATOM 723 O O . SER A 1 92 ? -1.629 4.080 11.968 1.00 97.69 92 SER A O 1
ATOM 725 N N . SER A 1 93 ? -1.499 5.180 10.018 1.00 96.69 93 SER A N 1
ATOM 726 C CA . SER A 1 93 ? -1.773 6.508 10.590 1.00 96.69 93 SER A CA 1
ATOM 727 C C . SER A 1 93 ? -3.150 6.637 11.252 1.00 96.69 93 SER A C 1
ATOM 729 O O . SER A 1 93 ? -3.309 7.439 12.169 1.00 96.69 93 SER A O 1
ATOM 731 N N . ALA A 1 94 ? -4.132 5.843 10.815 1.00 96.94 94 ALA A N 1
ATOM 732 C CA . ALA A 1 94 ? -5.505 5.888 11.315 1.00 96.94 94 ALA A CA 1
ATOM 733 C C . ALA A 1 94 ? -5.765 4.939 12.498 1.00 96.94 94 ALA A C 1
ATOM 735 O O . ALA A 1 94 ? -6.853 4.968 13.075 1.00 96.94 94 ALA A O 1
ATOM 736 N N . LEU A 1 95 ? -4.788 4.104 12.865 1.00 97.50 95 LEU A N 1
ATOM 737 C CA . LEU A 1 95 ? -4.885 3.217 14.022 1.00 97.50 95 LEU A CA 1
ATOM 738 C C . LEU A 1 95 ? -4.529 3.947 15.331 1.00 97.50 95 LEU A C 1
ATOM 740 O O . LEU A 1 95 ? -3.673 4.834 15.314 1.00 97.50 95 LEU A O 1
ATOM 744 N N . PRO A 1 96 ? -5.111 3.557 16.482 1.00 95.81 96 PRO A N 1
ATOM 745 C CA . PRO A 1 96 ? -4.659 4.002 17.804 1.00 95.81 96 PRO A CA 1
ATOM 746 C C . PRO A 1 96 ? -3.153 3.798 18.000 1.00 95.81 96 PRO A C 1
ATOM 748 O O . PRO A 1 96 ? -2.587 2.852 17.461 1.00 95.81 96 PRO A O 1
ATOM 751 N N . ALA A 1 97 ? -2.486 4.671 18.759 1.00 94.50 97 ALA A N 1
ATOM 752 C CA . ALA A 1 97 ? -1.026 4.631 18.915 1.00 94.50 97 ALA A CA 1
ATOM 753 C C . ALA A 1 97 ? -0.499 3.311 19.516 1.00 94.50 97 ALA A C 1
ATOM 755 O O . ALA A 1 97 ? 0.635 2.926 19.240 1.00 94.50 97 ALA A O 1
ATOM 756 N N . ASP A 1 98 ? -1.326 2.627 20.303 1.00 95.44 98 ASP A N 1
ATOM 757 C CA . ASP A 1 98 ? -1.068 1.347 20.961 1.00 95.44 98 ASP A CA 1
ATOM 758 C C . ASP A 1 98 ? -1.587 0.129 20.174 1.00 95.44 98 ASP A C 1
ATOM 760 O O . ASP A 1 98 ? -1.483 -1.000 20.656 1.00 95.44 98 ASP A O 1
ATOM 764 N N . ASP A 1 99 ? -2.119 0.317 18.958 1.00 97.69 99 ASP A N 1
ATOM 765 C CA . ASP A 1 99 ? -2.581 -0.802 18.136 1.00 97.69 99 ASP A CA 1
ATOM 766 C C . ASP A 1 99 ? -1.392 -1.699 17.734 1.00 97.69 99 ASP A C 1
ATOM 768 O O . ASP A 1 99 ? -0.453 -1.234 17.070 1.00 97.69 99 ASP A O 1
ATOM 772 N N . PRO A 1 100 ? -1.415 -2.997 18.087 1.00 97.12 100 PRO A N 1
ATOM 773 C CA . PRO A 1 100 ? -0.267 -3.884 17.914 1.00 97.12 100 PRO A CA 1
ATOM 774 C C . PRO A 1 100 ? 0.081 -4.153 16.442 1.00 97.12 100 PRO A C 1
ATOM 776 O O . PRO A 1 100 ? 1.197 -4.571 16.143 1.00 97.12 100 PRO A O 1
ATOM 779 N N . ARG A 1 101 ? -0.836 -3.889 15.501 1.00 98.19 101 ARG A N 1
ATOM 780 C CA . ARG A 1 101 ? -0.599 -4.071 14.059 1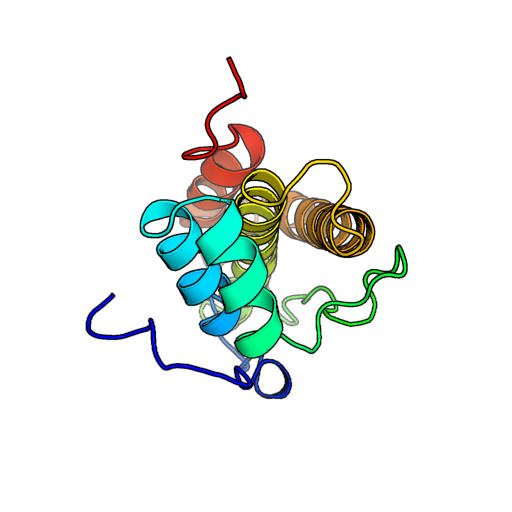.00 98.19 101 ARG A CA 1
ATOM 781 C C . ARG A 1 101 ? 0.310 -3.000 13.462 1.00 98.19 101 ARG A C 1
ATOM 783 O O . ARG A 1 101 ? 0.884 -3.207 12.394 1.00 98.19 101 ARG A O 1
ATOM 790 N N . ARG A 1 102 ? 0.470 -1.851 14.134 1.00 98.12 102 ARG A N 1
ATOM 791 C CA . ARG A 1 102 ? 1.256 -0.715 13.620 1.00 98.12 102 ARG A CA 1
ATOM 792 C C . ARG A 1 102 ? 2.695 -1.096 13.303 1.00 98.12 102 ARG A C 1
ATOM 794 O O . ARG A 1 102 ? 3.227 -0.643 12.298 1.00 98.12 102 ARG A O 1
ATOM 801 N N . ALA A 1 103 ? 3.310 -1.946 14.125 1.00 97.00 103 ALA A N 1
ATOM 802 C CA . ALA A 1 103 ? 4.694 -2.360 13.925 1.00 97.00 103 ALA A CA 1
ATOM 803 C C . ALA A 1 103 ? 4.878 -3.174 12.630 1.00 97.00 103 ALA A C 1
ATOM 805 O O . ALA A 1 103 ? 5.804 -2.904 11.867 1.00 97.00 103 ALA A O 1
ATOM 806 N N . ALA A 1 104 ? 3.966 -4.111 12.350 1.00 98.12 104 ALA A N 1
ATOM 807 C CA . ALA A 1 104 ? 3.953 -4.872 11.102 1.00 98.12 104 ALA A CA 1
ATOM 808 C C . ALA A 1 104 ? 3.706 -3.967 9.890 1.00 98.12 104 ALA A C 1
ATOM 810 O O . ALA A 1 104 ? 4.452 -4.017 8.912 1.00 98.12 104 ALA A O 1
ATOM 811 N N . LEU A 1 105 ? 2.691 -3.099 9.971 1.00 98.50 105 LEU A N 1
ATOM 812 C CA . LEU A 1 105 ? 2.338 -2.168 8.897 1.00 98.50 105 LEU A CA 1
ATOM 813 C C . LEU A 1 105 ? 3.509 -1.249 8.540 1.00 98.50 105 LEU A C 1
ATOM 815 O O . LEU A 1 105 ? 3.825 -1.114 7.362 1.00 98.50 105 LEU A O 1
ATOM 819 N N . SER A 1 106 ? 4.189 -0.676 9.537 1.00 97.69 106 SER A N 1
ATOM 820 C CA . SER A 1 106 ? 5.356 0.183 9.312 1.00 97.69 106 SER A CA 1
ATOM 821 C C . SER A 1 106 ? 6.530 -0.583 8.698 1.00 97.69 106 SER A C 1
ATOM 823 O O . SER A 1 106 ? 7.091 -0.130 7.706 1.00 97.69 106 SER A O 1
ATOM 825 N N . ALA A 1 107 ? 6.868 -1.771 9.217 1.00 98.00 107 ALA A N 1
ATOM 826 C CA . ALA A 1 107 ? 7.957 -2.583 8.663 1.00 98.00 107 ALA A CA 1
ATOM 827 C C . ALA A 1 107 ? 7.708 -2.967 7.192 1.00 98.00 107 ALA A C 1
ATOM 829 O O . ALA A 1 107 ? 8.620 -2.944 6.362 1.00 98.00 107 ALA A O 1
ATOM 830 N N . THR A 1 108 ? 6.454 -3.283 6.869 1.00 98.44 108 THR A N 1
ATOM 831 C CA . THR A 1 108 ? 6.009 -3.654 5.519 1.00 98.44 108 THR A CA 1
ATOM 832 C C . THR A 1 108 ? 6.007 -2.442 4.588 1.00 98.44 108 THR A C 1
ATOM 834 O O . THR A 1 108 ? 6.531 -2.514 3.475 1.00 98.44 108 THR A O 1
ATOM 837 N N . ALA A 1 109 ? 5.497 -1.298 5.059 1.00 98.38 109 ALA A N 1
ATOM 838 C CA . ALA A 1 109 ? 5.533 -0.040 4.321 1.00 98.38 109 ALA A CA 1
ATOM 839 C C . ALA A 1 109 ? 6.971 0.364 3.975 1.00 98.38 109 ALA A C 1
ATOM 841 O O . ALA A 1 109 ? 7.248 0.703 2.828 1.00 98.38 109 ALA A O 1
ATOM 842 N N . ASP A 1 110 ? 7.899 0.245 4.928 1.00 98.00 110 ASP A N 1
ATOM 843 C CA . ASP A 1 110 ? 9.314 0.550 4.723 1.00 98.00 110 ASP A CA 1
ATOM 844 C C . ASP A 1 110 ? 9.971 -0.372 3.687 1.00 98.00 110 ASP A C 1
ATOM 846 O O . ASP A 1 110 ? 10.782 0.083 2.875 1.00 98.00 110 ASP A O 1
ATOM 850 N N . ALA A 1 111 ? 9.634 -1.667 3.688 1.00 98.12 111 ALA A N 1
ATOM 851 C CA . ALA A 1 111 ? 10.138 -2.617 2.698 1.00 98.12 111 ALA A CA 1
ATOM 852 C C . ALA A 1 111 ? 9.683 -2.246 1.277 1.00 98.12 111 ALA A C 1
ATOM 854 O O . ALA A 1 111 ? 10.521 -2.096 0.383 1.00 98.12 111 ALA A O 1
ATOM 855 N N . HIS A 1 112 ? 8.382 -2.010 1.088 1.00 98.00 112 HIS A N 1
ATOM 856 C CA . HIS A 1 112 ? 7.831 -1.583 -0.199 1.00 98.00 112 HIS A CA 1
ATOM 857 C C . HIS A 1 112 ? 8.324 -0.194 -0.621 1.00 98.00 112 HIS A C 1
ATOM 859 O O . HIS A 1 112 ? 8.633 0.010 -1.791 1.00 98.00 112 HIS A O 1
ATOM 865 N N . ARG A 1 113 ? 8.469 0.752 0.317 1.00 97.62 113 ARG A N 1
ATOM 866 C CA . ARG A 1 113 ? 9.017 2.092 0.059 1.00 97.62 113 ARG A CA 1
ATOM 867 C C . ARG A 1 113 ? 10.423 1.998 -0.521 1.00 97.62 113 ARG A C 1
ATOM 869 O O . ARG A 1 113 ? 10.704 2.653 -1.520 1.00 97.62 113 ARG A O 1
ATOM 876 N N . ARG A 1 114 ? 11.300 1.186 0.081 1.00 97.31 114 ARG A N 1
ATOM 877 C CA . ARG A 1 114 ? 12.667 0.988 -0.424 1.00 97.31 114 ARG A CA 1
ATOM 878 C C . ARG A 1 114 ? 12.670 0.384 -1.827 1.00 97.31 114 ARG A C 1
ATOM 880 O O . ARG A 1 114 ? 13.357 0.916 -2.692 1.00 97.31 114 ARG A O 1
ATOM 887 N N . ALA A 1 115 ? 11.898 -0.681 -2.049 1.00 96.25 115 ALA A N 1
ATOM 888 C CA . ALA A 1 115 ? 11.827 -1.349 -3.349 1.00 96.25 115 ALA A CA 1
ATOM 889 C C . ALA A 1 115 ? 11.264 -0.424 -4.440 1.00 96.25 115 ALA A C 1
ATOM 891 O O . ALA A 1 115 ? 11.889 -0.234 -5.478 1.00 96.25 115 ALA A O 1
ATOM 892 N N . GLY A 1 116 ? 10.126 0.219 -4.173 1.00 94.62 116 GLY A N 1
ATOM 893 C CA . GLY A 1 116 ? 9.459 1.092 -5.132 1.00 94.62 116 GLY A CA 1
ATOM 894 C C . GLY A 1 116 ? 10.280 2.329 -5.492 1.00 94.62 116 GLY A C 1
ATOM 895 O O . GLY A 1 116 ? 10.352 2.690 -6.660 1.00 94.62 116 GLY A O 1
ATOM 896 N N . LEU A 1 117 ? 10.938 2.973 -4.518 1.00 95.50 117 LEU A N 1
ATOM 897 C CA . LEU A 1 117 ? 11.775 4.147 -4.798 1.00 95.50 117 LEU A CA 1
ATOM 898 C C . LEU A 1 117 ? 13.040 3.791 -5.589 1.00 95.50 117 LEU A C 1
ATOM 900 O O . LEU A 1 117 ? 13.476 4.598 -6.405 1.00 95.50 117 LEU A O 1
ATOM 904 N N . ALA A 1 118 ? 13.606 2.596 -5.387 1.00 93.75 118 ALA A N 1
ATOM 905 C CA . ALA A 1 118 ? 14.759 2.130 -6.157 1.00 93.75 118 ALA A CA 1
ATOM 906 C C . ALA A 1 118 ? 14.443 1.945 -7.654 1.00 93.75 118 ALA A C 1
ATOM 908 O O . ALA A 1 118 ? 15.343 2.080 -8.477 1.00 93.75 118 ALA A O 1
ATOM 909 N N . ALA A 1 119 ? 13.178 1.693 -8.008 1.00 90.88 119 ALA A N 1
ATOM 910 C CA . ALA A 1 119 ? 12.732 1.535 -9.392 1.00 90.88 119 ALA A CA 1
ATOM 911 C C . ALA A 1 119 ? 12.469 2.867 -10.127 1.00 90.88 119 ALA A C 1
ATOM 913 O O . ALA A 1 119 ? 12.283 2.887 -11.343 1.00 90.88 119 ALA A O 1
ATOM 914 N N . VAL A 1 120 ? 12.477 4.011 -9.431 1.00 90.44 120 VAL A N 1
ATOM 915 C CA . VAL A 1 120 ? 12.244 5.336 -10.040 1.00 90.44 120 VAL A CA 1
ATOM 916 C C . VAL A 1 120 ? 13.546 5.893 -10.631 1.00 90.44 120 VAL A C 1
ATOM 918 O O . VAL A 1 120 ? 14.066 6.913 -10.184 1.00 90.44 120 VAL A O 1
ATOM 921 N N . THR A 1 121 ? 14.101 5.203 -11.629 1.00 87.25 121 THR A N 1
ATOM 922 C CA . THR A 1 121 ? 15.384 5.568 -12.262 1.00 87.25 121 THR A CA 1
ATOM 923 C C . THR A 1 121 ? 15.219 6.502 -13.463 1.00 87.25 121 THR A C 1
ATOM 925 O O . THR A 1 121 ? 16.109 7.296 -13.756 1.00 87.25 121 THR A O 1
ATOM 928 N N . GLY A 1 122 ? 14.077 6.418 -14.155 1.00 82.62 122 GLY A N 1
ATOM 929 C CA . GLY A 1 122 ? 13.832 7.111 -15.425 1.00 82.62 122 GLY A CA 1
ATOM 930 C C . GLY A 1 122 ? 14.472 6.439 -16.648 1.00 82.62 122 GLY A C 1
ATOM 931 O O . GLY A 1 122 ? 14.435 7.019 -17.729 1.00 82.62 122 GLY A O 1
ATOM 932 N N . GLU A 1 123 ? 15.047 5.242 -16.489 1.00 86.69 123 GLU A N 1
ATOM 933 C CA . GLU A 1 123 ? 15.721 4.495 -17.561 1.00 86.69 123 GLU A CA 1
ATOM 934 C C . GLU A 1 123 ? 14.744 3.948 -18.611 1.00 86.69 123 GLU A C 1
ATOM 936 O O . GLU A 1 123 ? 14.982 4.081 -19.811 1.00 86.69 123 GLU A O 1
ATOM 941 N N . HIS A 1 124 ? 13.616 3.394 -18.161 1.00 86.75 124 HIS A N 1
ATOM 942 C CA . HIS A 1 124 ? 12.549 2.891 -19.025 1.00 86.75 124 HIS A CA 1
ATOM 943 C C . HIS A 1 124 ? 11.370 3.854 -19.010 1.00 86.75 124 HIS A C 1
ATOM 945 O O . HIS A 1 124 ? 10.892 4.260 -17.942 1.00 86.75 124 HIS A O 1
ATOM 951 N N . TYR A 1 125 ? 10.887 4.228 -20.196 1.00 85.38 125 TYR A N 1
ATOM 952 C CA . TYR A 1 125 ? 9.750 5.136 -20.313 1.00 85.38 125 TYR A CA 1
ATOM 953 C C . TYR A 1 125 ? 8.506 4.513 -19.682 1.00 85.38 125 TYR A C 1
ATOM 955 O O . TYR A 1 125 ? 7.775 5.206 -18.981 1.00 85.38 125 TYR A O 1
ATOM 963 N N . GLU A 1 126 ? 8.316 3.210 -1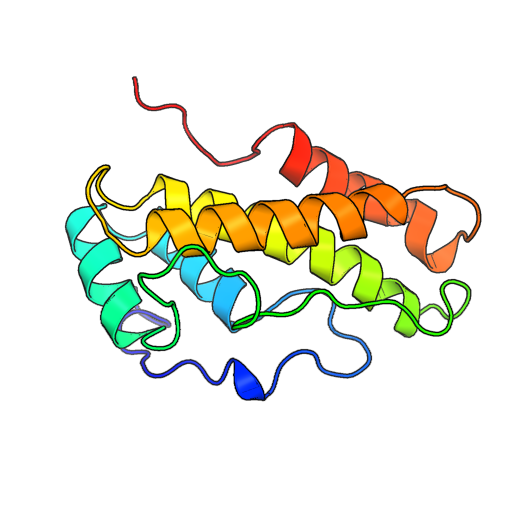9.878 1.00 87.31 126 GLU A N 1
ATOM 964 C CA . GLU A 1 126 ? 7.177 2.385 -19.478 1.00 87.31 126 GLU A CA 1
ATOM 965 C C . GLU A 1 126 ? 6.794 2.565 -18.008 1.00 87.31 126 GLU A C 1
ATOM 967 O O . GLU A 1 126 ? 5.608 2.671 -17.707 1.00 87.31 126 GLU A O 1
ATOM 972 N N . GLY A 1 127 ? 7.779 2.689 -17.113 1.00 82.50 127 GLY A N 1
ATOM 973 C CA . GLY A 1 127 ? 7.574 3.079 -15.714 1.00 82.50 127 GLY A CA 1
ATOM 974 C C . GLY A 1 127 ? 7.830 4.568 -15.448 1.00 82.50 127 GLY A C 1
ATOM 975 O O . GLY A 1 127 ? 7.078 5.232 -14.727 1.00 82.50 127 GLY A O 1
ATOM 976 N N . GLY A 1 128 ? 8.897 5.123 -16.030 1.00 83.81 128 GLY A N 1
ATOM 977 C CA . GLY A 1 128 ? 9.453 6.424 -15.652 1.00 83.81 128 GLY A CA 1
ATOM 978 C C . GLY A 1 128 ? 8.483 7.603 -15.765 1.00 83.81 128 GLY A C 1
ATOM 979 O O . GLY A 1 128 ? 8.557 8.530 -14.957 1.00 83.81 128 GLY A O 1
ATOM 980 N N . HIS A 1 129 ? 7.538 7.571 -16.711 1.00 86.31 129 HIS A N 1
ATOM 981 C CA . HIS A 1 129 ? 6.611 8.689 -16.923 1.00 86.31 129 HIS A CA 1
ATOM 982 C C . HIS A 1 129 ? 5.510 8.819 -15.857 1.00 86.31 129 HIS A C 1
ATOM 984 O O . HIS A 1 129 ? 4.928 9.897 -15.724 1.00 86.31 129 HIS A O 1
ATOM 990 N N . TRP A 1 130 ? 5.220 7.767 -15.081 1.00 88.75 130 TRP A N 1
ATOM 991 C CA . TRP A 1 130 ? 4.146 7.785 -14.076 1.00 88.75 130 TRP A CA 1
ATOM 992 C C . TRP A 1 130 ? 4.591 7.375 -12.670 1.00 88.75 130 TRP A C 1
ATOM 994 O O . TRP A 1 130 ? 3.989 7.861 -11.708 1.00 88.75 130 TRP A O 1
ATOM 1004 N N . LEU A 1 131 ? 5.648 6.561 -12.513 1.00 90.12 131 LEU A N 1
ATOM 1005 C CA . LEU A 1 131 ? 6.152 6.117 -11.201 1.00 90.12 131 LEU A CA 1
ATOM 1006 C C . LEU A 1 131 ? 6.444 7.297 -10.265 1.00 90.12 131 LEU A C 1
ATOM 1008 O O . LEU A 1 131 ? 6.125 7.257 -9.074 1.00 90.12 131 LEU A O 1
ATOM 1012 N N . GLY A 1 132 ? 6.962 8.397 -10.823 1.00 89.81 132 GLY A N 1
ATOM 1013 C CA . GLY A 1 132 ? 7.203 9.639 -10.090 1.00 89.81 132 GLY A CA 1
ATOM 1014 C C . GLY A 1 132 ? 5.959 10.192 -9.380 1.00 89.81 132 GLY A C 1
ATOM 1015 O O . GLY A 1 132 ? 6.078 10.755 -8.295 1.00 89.81 132 GLY A O 1
ATOM 1016 N N . SER A 1 133 ? 4.752 9.974 -9.915 1.00 90.19 133 SER A N 1
ATOM 1017 C CA . SER A 1 133 ? 3.506 10.426 -9.276 1.00 90.19 133 SER A CA 1
ATOM 1018 C C . SER A 1 133 ? 3.239 9.693 -7.957 1.00 90.19 133 SER A C 1
ATOM 1020 O O . SER A 1 133 ? 2.912 10.325 -6.949 1.00 90.19 133 SER A O 1
ATOM 1022 N N . PHE A 1 134 ? 3.436 8.371 -7.932 1.00 91.50 134 PHE A N 1
ATOM 1023 C CA . PHE A 1 134 ? 3.272 7.567 -6.716 1.00 91.50 134 PHE A CA 1
ATOM 1024 C C . PHE A 1 134 ? 4.401 7.816 -5.721 1.00 91.50 134 PHE A C 1
ATOM 1026 O O . PHE A 1 134 ? 4.152 7.919 -4.519 1.00 91.50 134 PHE A O 1
ATOM 1033 N N . ALA A 1 135 ? 5.626 8.008 -6.216 1.00 94.19 135 ALA A N 1
ATOM 1034 C CA . ALA A 1 135 ? 6.754 8.404 -5.384 1.00 94.19 135 ALA A CA 1
ATOM 1035 C C . ALA A 1 135 ? 6.494 9.743 -4.677 1.00 94.19 135 ALA A C 1
ATOM 1037 O O . ALA A 1 135 ? 6.768 9.863 -3.483 1.00 94.19 135 ALA A O 1
ATOM 1038 N N . VAL A 1 136 ? 5.902 10.732 -5.356 1.00 94.56 136 VAL A N 1
ATOM 1039 C CA . VAL A 1 136 ? 5.480 11.993 -4.725 1.00 94.56 136 VAL A CA 1
ATOM 1040 C C . VAL A 1 136 ? 4.428 11.747 -3.643 1.00 94.56 136 VAL A C 1
ATOM 1042 O O . VAL A 1 136 ? 4.559 12.285 -2.545 1.00 94.56 136 VAL A O 1
ATOM 1045 N N . TYR A 1 137 ? 3.406 10.926 -3.896 1.00 92.56 137 TYR A N 1
ATOM 1046 C CA . TYR A 1 137 ? 2.369 10.638 -2.894 1.00 92.56 137 TYR A CA 1
ATOM 1047 C C . TYR A 1 137 ? 2.963 10.008 -1.630 1.00 92.56 137 TYR A C 1
ATOM 1049 O O . TYR A 1 137 ? 2.674 10.464 -0.521 1.00 92.56 137 TYR A O 1
ATOM 1057 N N . LEU A 1 138 ? 3.845 9.026 -1.811 1.00 95.31 138 LEU A N 1
ATOM 1058 C CA . LEU A 1 138 ? 4.547 8.340 -0.734 1.00 95.31 138 LEU A CA 1
ATOM 1059 C C . LEU A 1 138 ? 5.502 9.267 0.034 1.00 95.31 138 LEU A C 1
ATOM 1061 O O . LEU A 1 138 ? 5.501 9.305 1.262 1.00 95.31 138 LEU A O 1
ATOM 1065 N N . THR A 1 139 ? 6.341 10.029 -0.666 1.00 95.81 139 THR A N 1
ATOM 1066 C CA . THR A 1 139 ? 7.386 10.853 -0.027 1.00 95.81 139 THR A CA 1
ATOM 1067 C C . THR A 1 139 ? 6.843 12.116 0.629 1.00 95.81 139 THR A C 1
ATOM 1069 O O . THR A 1 139 ? 7.428 12.591 1.597 1.00 95.81 139 THR A O 1
ATOM 1072 N N . THR A 1 140 ? 5.705 12.628 0.159 1.00 94.94 140 THR A N 1
ATOM 1073 C CA . THR A 1 140 ? 5.030 13.789 0.761 1.00 94.94 140 THR A CA 1
ATOM 1074 C C . THR A 1 140 ? 3.943 13.404 1.761 1.00 94.94 140 THR A C 1
ATOM 1076 O O . THR A 1 140 ? 3.261 14.288 2.279 1.00 94.94 140 THR A O 1
ATOM 1079 N N . GLN A 1 141 ? 3.757 12.100 2.013 1.00 92.88 141 GLN A N 1
ATOM 1080 C CA . GLN A 1 141 ? 2.701 11.561 2.875 1.00 92.88 141 GLN A CA 1
ATOM 1081 C C . GLN A 1 141 ? 1.318 12.108 2.493 1.00 92.88 141 GLN A C 1
ATOM 1083 O O . GLN A 1 141 ? 0.502 12.508 3.329 1.00 92.88 141 GLN A O 1
ATOM 1088 N N . ARG A 1 142 ? 1.047 12.185 1.185 1.00 92.94 142 ARG A N 1
ATOM 1089 C CA . ARG A 1 142 ? -0.135 12.874 0.671 1.00 92.94 142 ARG A CA 1
ATOM 1090 C C . ARG A 1 142 ? -1.410 12.228 1.214 1.00 92.94 142 ARG A C 1
ATOM 1092 O O . ARG A 1 142 ? -1.625 11.030 1.069 1.00 92.94 142 ARG A O 1
ATOM 1099 N N . GLY A 1 143 ? -2.295 13.033 1.800 1.00 90.25 143 GLY A N 1
ATOM 1100 C CA . GLY A 1 143 ? -3.565 12.541 2.354 1.00 90.25 143 GLY A CA 1
ATOM 1101 C C . GLY A 1 143 ? -3.439 11.836 3.712 1.00 90.25 143 GLY A C 1
ATOM 1102 O O . GLY A 1 143 ? -4.417 11.244 4.179 1.00 90.25 143 GLY A O 1
ATOM 1103 N N . ILE A 1 144 ? -2.269 11.911 4.348 1.00 91.25 144 ILE A N 1
ATOM 1104 C CA . ILE A 1 144 ? -2.062 11.588 5.758 1.00 91.25 144 ILE A CA 1
ATOM 1105 C C . ILE A 1 144 ? -2.024 12.922 6.506 1.00 91.25 144 ILE A C 1
ATOM 1107 O O . ILE A 1 144 ? -1.223 13.800 6.192 1.00 91.25 144 ILE A O 1
ATOM 1111 N N . GLN A 1 145 ? -2.948 13.127 7.443 1.00 78.62 145 GLN A N 1
ATOM 1112 C CA . GLN A 1 145 ? -2.919 14.316 8.291 1.00 78.62 145 GLN A CA 1
ATOM 1113 C C . GLN A 1 145 ? -1.980 14.043 9.464 1.00 78.62 145 GLN A C 1
ATOM 1115 O O . GLN A 1 145 ? -2.151 13.046 10.162 1.00 78.62 145 GLN A O 1
ATOM 1120 N N . CYS A 1 146 ? -1.010 14.928 9.703 1.00 57.16 146 CYS A N 1
ATOM 1121 C CA . CYS A 1 146 ? -0.294 14.921 10.974 1.00 57.16 146 CYS A CA 1
ATOM 1122 C C . CYS A 1 146 ? -1.311 15.135 12.098 1.00 57.16 146 CYS A C 1
ATOM 1124 O O . CYS A 1 146 ? -2.133 16.054 12.011 1.00 57.16 146 CYS A O 1
ATOM 1126 N N . ALA A 1 147 ? -1.258 14.294 13.133 1.00 53.91 147 ALA A N 1
ATOM 1127 C CA . ALA A 1 147 ? -1.993 14.549 14.363 1.00 53.91 147 ALA A CA 1
ATOM 1128 C C . ALA A 1 147 ? -1.633 15.966 14.842 1.00 53.91 147 ALA A C 1
ATOM 1130 O O . ALA A 1 147 ? -0.451 16.286 14.983 1.00 53.91 147 ALA A O 1
ATOM 1131 N N . LYS A 1 148 ? -2.647 16.823 14.978 1.00 35.12 148 LYS A N 1
ATOM 1132 C CA . LYS A 1 148 ? -2.505 18.116 15.650 1.00 35.12 148 LYS A CA 1
ATOM 1133 C C . LYS A 1 148 ? -2.448 17.910 17.153 1.00 35.12 148 LYS A C 1
ATOM 1135 O O . LYS A 1 148 ? -3.174 17.010 17.630 1.00 35.12 148 LYS A O 1
#

pLDDT: mean 93.31, std 7.83, range [35.12, 98.75]

Sequence (148 aa):
KKFFLADKDCPLSYEPSGEDFLSPCLAEADVMRRVLFPAEFASWLKEFMPQIPTTPNADWLSVTVSPDPSDPKLAHLDGLNLSRAWMLEGISSALPADDPRRAALSATADAHRRAGLAAVTGEHYEGGHWLGSFAVYLTTQRGIQCAK

Secondary structure (DSSP, 8-state):
-TTTTT--S--GGG---TT-SS-HHHHHHHHHHHHS-HHHHHHHHHHH-TT--SSS-STTSPPP--S-TTSTTTTHHHHHHHHHHHHHHHHHHTS-TT-TTHHHHHHHHHHHHHHHHHT--SS-HHHHHHHHHHHHHHHTTTTPPPP-